Protein AF-A0A535S3Y1-F1 (afdb_monomer)

Foldseek 3Di:
DPDPPQFDDQVQLFVLLVVLVVCVLVVNLLVSLVSAADQQAKEAEPVVNDIATGSVRSSVVSVVCCVVFVWRKDWDGKGGDQFKIKTWIWTDGPNDIWTWIKIFGADSHSHGRYIYIGTDDDD

pLDDT: mean 92.03, std 11.51, range [35.81, 98.69]

Sequence (123 aa):
MAGTETKATSEQKRARIRKSYDLSARGDYDGSVQEGWADNGVFHSQMRDREFRGRAAIVDEVKKQNQEVKTAWHLHDVLVSDDHGVALLEAEQGGRRRRIVHVLHLDDTGRIQEAWAIFNPTD

Radius of gyration: 14.41 Å; Cα contacts (8 Å, |Δi|>4): 242; chains: 1; bounding box: 29×25×57 Å

Nearest PDB structures (foldseek):
  1vzz-assembly1_A  TM=8.372E-01  e=9.359E-07  Pseudomonas putida
  5ai1-assembly1_A-2  TM=8.473E-01  e=1.938E-06  Pseudomonas putida
  8bl9-assembly1_A  TM=8.175E-01  e=1.616E-06  synthetic construct
  4q53-assembly1_A  TM=7.025E-01  e=4.025E-05  Bacteroides uniformis ATCC 8492
  4orl-assembly1_A  TM=7.073E-01  e=1.354E-04  Bacteroides ovatus ATCC 8483

Solvent-accessible surface area (backbone atoms only — not comparable to full-atom values): 6451 Å² total; per-residue (Å²): 132,84,76,82,74,77,61,51,49,41,67,57,22,35,52,38,45,51,51,14,52,56,30,41,58,73,68,36,44,64,60,12,43,67,59,22,38,32,73,76,14,36,42,37,33,62,93,71,76,47,74,30,67,20,48,68,48,42,39,53,47,56,54,48,50,39,72,75,58,58,58,48,60,44,80,76,52,65,51,54,47,82,50,40,35,37,38,37,34,34,42,34,41,96,91,44,76,43,56,32,38,36,45,33,38,33,40,60,79,32,25,29,44,32,35,38,48,45,66,63,86,75,134

Mean predicted aligned error: 4.2 Å

Structure (mmCIF, N/CA/C/O backbone):
data_AF-A0A535S3Y1-F1
#
_entry.id   AF-A0A535S3Y1-F1
#
loop_
_atom_site.group_PDB
_atom_site.id
_atom_site.type_symbol
_atom_site.label_atom_id
_atom_site.label_alt_id
_atom_site.label_comp_id
_atom_site.label_asym_id
_atom_site.label_entity_id
_atom_site.label_seq_id
_atom_site.pdbx_PDB_ins_code
_atom_site.Cartn_x
_atom_site.Cartn_y
_atom_site.Cartn_z
_atom_site.occupancy
_atom_site.B_iso_or_equiv
_atom_site.auth_seq_id
_atom_site.auth_comp_id
_atom_site.auth_asym_id
_atom_site.auth_atom_id
_atom_site.pdbx_PDB_model_num
ATOM 1 N N . MET A 1 1 ? -7.044 -7.313 33.450 1.00 35.81 1 MET A N 1
ATOM 2 C CA . MET A 1 1 ? -7.614 -6.105 32.820 1.00 35.81 1 MET A CA 1
ATOM 3 C C . MET A 1 1 ? -7.114 -6.081 31.385 1.00 35.81 1 MET A C 1
ATOM 5 O O . MET A 1 1 ? -6.009 -5.613 31.152 1.00 35.81 1 MET A O 1
ATOM 9 N N . ALA A 1 2 ? -7.844 -6.703 30.458 1.00 43.06 2 ALA A N 1
ATOM 10 C CA . ALA A 1 2 ? -7.549 -6.550 29.037 1.00 43.06 2 ALA A CA 1
AT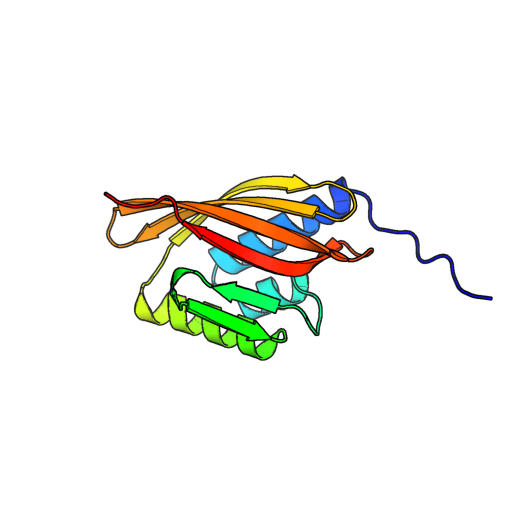OM 11 C C . ALA A 1 2 ? -7.997 -5.135 28.664 1.00 43.06 2 ALA A C 1
ATOM 13 O O . ALA A 1 2 ? -9.172 -4.810 28.831 1.00 43.06 2 ALA A O 1
ATOM 14 N N . GLY A 1 3 ? -7.049 -4.270 28.308 1.00 45.94 3 GLY A N 1
ATOM 15 C CA . GLY A 1 3 ? -7.368 -2.928 27.847 1.00 45.94 3 GLY A CA 1
ATOM 16 C C . GLY A 1 3 ? -8.244 -3.042 26.611 1.00 45.94 3 GLY A C 1
ATOM 17 O O . GLY A 1 3 ? -7.900 -3.756 25.673 1.00 45.94 3 GLY A O 1
ATOM 18 N N . THR A 1 4 ? -9.392 -2.378 26.628 1.00 50.53 4 THR A N 1
ATOM 19 C CA . THR A 1 4 ? -10.178 -2.137 25.425 1.00 50.53 4 THR A CA 1
ATOM 20 C C . THR A 1 4 ? -9.343 -1.199 24.560 1.00 50.53 4 THR A C 1
ATOM 22 O O . THR A 1 4 ? -9.437 0.019 24.695 1.00 50.53 4 THR A O 1
ATOM 25 N N . GLU A 1 5 ? -8.431 -1.738 23.751 1.00 64.56 5 GLU A N 1
ATOM 26 C CA . GLU A 1 5 ? -7.796 -0.937 22.712 1.00 64.56 5 GLU A CA 1
ATOM 27 C C . GLU A 1 5 ? -8.915 -0.466 21.786 1.00 64.56 5 GLU A C 1
ATOM 29 O O . GLU A 1 5 ? -9.613 -1.260 21.153 1.00 64.56 5 GLU A O 1
ATOM 34 N N . THR A 1 6 ? -9.170 0.840 21.800 1.00 80.00 6 THR A N 1
ATOM 35 C CA . THR A 1 6 ? -10.201 1.441 20.963 1.00 80.00 6 THR A CA 1
ATOM 36 C C . THR A 1 6 ? -9.815 1.225 19.505 1.00 80.00 6 THR A C 1
ATOM 38 O O . THR A 1 6 ? -8.808 1.767 19.046 1.00 80.00 6 THR A O 1
ATOM 41 N N . LYS A 1 7 ? -10.620 0.440 18.781 1.00 91.56 7 LYS A N 1
ATOM 42 C CA . LYS A 1 7 ? -10.462 0.236 17.338 1.00 91.56 7 LYS A CA 1
ATOM 43 C C . LYS A 1 7 ? -10.462 1.585 16.618 1.00 91.56 7 LYS A C 1
ATOM 45 O O . LYS A 1 7 ? -11.262 2.466 16.940 1.00 91.56 7 LYS A O 1
ATOM 50 N N . ALA A 1 8 ? -9.585 1.740 15.632 1.00 95.06 8 ALA A N 1
ATOM 51 C CA . ALA A 1 8 ? -9.555 2.927 14.791 1.00 95.06 8 ALA A CA 1
ATOM 52 C C . ALA A 1 8 ? -10.870 3.060 14.009 1.00 95.06 8 ALA A C 1
ATOM 54 O O . ALA A 1 8 ? -11.416 2.072 13.515 1.00 95.06 8 ALA A O 1
ATOM 55 N N . THR A 1 9 ? -11.366 4.286 13.858 1.00 96.06 9 THR A N 1
ATOM 56 C CA . THR A 1 9 ? -12.559 4.558 13.046 1.00 96.06 9 THR A CA 1
ATOM 57 C C . THR A 1 9 ? -12.257 4.372 11.560 1.00 96.06 9 THR A C 1
ATOM 59 O O . THR A 1 9 ? -11.120 4.564 11.123 1.00 96.06 9 THR A O 1
ATOM 62 N N . SER A 1 10 ? -13.278 4.088 10.745 1.00 96.06 10 SER A N 1
ATOM 63 C CA . SER A 1 10 ? -13.128 3.992 9.281 1.00 96.06 10 SER A CA 1
ATOM 64 C C . SER A 1 10 ? -12.440 5.222 8.658 1.00 96.06 10 SER A C 1
ATOM 66 O O . SER A 1 10 ? -11.670 5.089 7.707 1.00 96.06 10 SER A O 1
ATOM 68 N N . GLU A 1 11 ? -12.650 6.421 9.211 1.00 96.75 11 GLU A N 1
ATOM 69 C CA . GLU A 1 11 ? -11.978 7.649 8.765 1.00 96.75 11 GLU A CA 1
ATOM 70 C C . GLU A 1 11 ? -10.478 7.657 9.105 1.00 96.75 11 GLU A C 1
ATOM 72 O O . GLU A 1 11 ? -9.654 7.967 8.245 1.00 96.75 11 GLU A O 1
ATOM 77 N N . GLN A 1 12 ? -10.100 7.243 10.320 1.00 97.38 12 GLN A N 1
ATOM 78 C CA . GLN A 1 12 ? -8.694 7.112 10.721 1.00 97.38 12 GLN A CA 1
ATOM 79 C C . GLN A 1 12 ? -7.969 6.055 9.882 1.00 97.38 12 GLN A C 1
ATOM 81 O O . GLN A 1 12 ? -6.850 6.291 9.417 1.00 97.38 12 GLN A O 1
ATOM 86 N N . LYS A 1 13 ? -8.624 4.911 9.642 1.00 97.94 13 LYS A N 1
ATOM 87 C CA . LYS A 1 13 ? -8.112 3.853 8.765 1.00 97.94 13 LYS A CA 1
ATOM 88 C C . LYS A 1 13 ? -7.909 4.394 7.344 1.00 97.94 13 LYS A C 1
ATOM 90 O O . LYS A 1 13 ? -6.816 4.278 6.793 1.00 97.94 13 LYS A O 1
ATOM 95 N N . ARG A 1 14 ? -8.904 5.091 6.778 1.00 98.25 14 ARG A N 1
ATOM 96 C CA . ARG A 1 14 ? -8.796 5.743 5.459 1.00 98.25 14 ARG A CA 1
ATOM 97 C C . ARG A 1 14 ? -7.629 6.728 5.394 1.00 98.25 14 ARG A C 1
ATOM 99 O O . ARG A 1 14 ? -6.859 6.681 4.436 1.00 98.25 14 ARG A O 1
ATOM 106 N N . ALA A 1 15 ? -7.474 7.594 6.393 1.00 97.94 15 ALA A N 1
ATOM 107 C CA . ALA A 1 15 ? -6.392 8.575 6.438 1.00 97.94 15 ALA A CA 1
ATOM 108 C C . ALA A 1 15 ? -5.004 7.910 6.459 1.00 97.94 15 ALA A C 1
ATOM 110 O O . ALA A 1 15 ? -4.116 8.324 5.711 1.00 97.94 15 ALA A O 1
ATOM 111 N N . ARG A 1 16 ? -4.834 6.838 7.247 1.00 97.94 16 ARG A N 1
ATOM 112 C CA . ARG A 1 16 ? -3.606 6.026 7.284 1.00 97.94 16 ARG A CA 1
ATOM 113 C C . ARG A 1 16 ? -3.278 5.435 5.916 1.00 97.94 16 ARG A C 1
ATOM 115 O O . ARG A 1 16 ? -2.157 5.593 5.433 1.00 97.94 16 ARG A O 1
ATOM 122 N N . ILE A 1 17 ? -4.255 4.789 5.278 1.00 98.12 17 ILE A N 1
ATOM 123 C CA . ILE A 1 17 ? -4.051 4.177 3.962 1.00 98.12 17 ILE A CA 1
ATOM 124 C C . ILE A 1 17 ? -3.678 5.242 2.923 1.00 98.12 17 ILE A C 1
ATOM 126 O O . ILE A 1 17 ? -2.690 5.070 2.213 1.00 98.12 17 ILE A O 1
ATOM 130 N N . ARG A 1 18 ? -4.390 6.379 2.872 1.00 98.19 18 ARG A N 1
ATOM 131 C CA . ARG A 1 18 ? -4.047 7.490 1.962 1.00 98.19 18 ARG A CA 1
ATOM 132 C C . ARG A 1 18 ? -2.614 7.978 2.174 1.00 98.19 18 ARG A C 1
ATOM 134 O O . ARG A 1 18 ? -1.863 8.075 1.210 1.00 98.19 18 ARG A O 1
ATOM 141 N N . LYS A 1 19 ? -2.210 8.193 3.429 1.00 98.19 19 LYS A N 1
ATOM 142 C CA . LYS A 1 19 ? -0.845 8.611 3.770 1.00 98.19 19 LYS A CA 1
ATOM 143 C C . LYS A 1 19 ? 0.206 7.602 3.294 1.00 98.19 19 LYS A C 1
ATOM 145 O O . LYS A 1 19 ? 1.228 8.011 2.754 1.00 98.19 19 LYS A O 1
ATOM 150 N N . SER A 1 20 ? -0.039 6.301 3.457 1.00 98.00 20 SER A N 1
ATOM 151 C CA . SER A 1 20 ? 0.865 5.253 2.962 1.00 98.00 20 SER A CA 1
ATOM 152 C C . SER A 1 20 ? 1.073 5.349 1.443 1.00 98.00 20 SER A C 1
ATOM 154 O O . SER A 1 20 ? 2.216 5.335 0.979 1.00 98.00 20 SER A O 1
ATOM 156 N N . TYR A 1 21 ? 0.005 5.529 0.662 1.00 96.94 21 TYR A N 1
ATOM 157 C CA . TYR A 1 21 ? 0.117 5.717 -0.789 1.00 96.94 21 TYR A CA 1
ATOM 158 C C . TYR A 1 21 ? 0.794 7.040 -1.171 1.00 96.94 21 TYR A C 1
ATOM 160 O O . TYR A 1 21 ? 1.621 7.043 -2.081 1.00 96.94 21 TYR A O 1
ATOM 168 N N . ASP A 1 22 ? 0.514 8.136 -0.460 1.00 96.25 22 ASP A N 1
ATOM 169 C CA . ASP A 1 22 ? 1.151 9.438 -0.706 1.00 96.25 22 ASP A CA 1
ATOM 170 C C . ASP A 1 22 ? 2.674 9.382 -0.501 1.00 96.25 22 ASP A C 1
ATOM 172 O O . ASP A 1 22 ? 3.428 9.986 -1.266 1.00 96.25 22 ASP A O 1
ATOM 176 N N . LEU A 1 23 ? 3.142 8.637 0.508 1.00 97.06 23 LEU A N 1
ATOM 177 C CA . LEU A 1 23 ? 4.569 8.394 0.743 1.00 97.06 23 LEU A CA 1
ATOM 178 C C . LEU A 1 23 ? 5.187 7.594 -0.411 1.00 97.06 23 LEU A C 1
ATOM 180 O O . LEU A 1 23 ? 6.195 8.012 -0.982 1.00 97.06 23 LEU A O 1
ATOM 184 N N . SER A 1 24 ? 4.529 6.508 -0.831 1.00 94.94 24 SER A N 1
ATOM 185 C CA . SER A 1 24 ? 4.985 5.690 -1.964 1.00 94.94 24 SER A CA 1
ATOM 186 C C . SER A 1 24 ? 5.053 6.495 -3.266 1.00 94.94 24 SER A C 1
ATOM 188 O O . SER A 1 24 ? 6.017 6.368 -4.020 1.00 94.94 24 SER A O 1
ATOM 190 N N . ALA A 1 25 ? 4.065 7.355 -3.531 1.00 92.19 25 ALA A N 1
ATOM 191 C CA . ALA A 1 25 ? 4.030 8.213 -4.718 1.00 92.19 25 ALA A CA 1
ATOM 192 C C . ALA A 1 25 ? 5.195 9.221 -4.762 1.00 92.19 25 ALA A C 1
ATOM 194 O O . ALA A 1 25 ? 5.607 9.647 -5.838 1.00 92.19 25 ALA A O 1
ATOM 195 N N . ARG A 1 26 ? 5.758 9.576 -3.600 1.00 93.69 26 ARG A N 1
ATOM 196 C CA . ARG A 1 26 ? 6.933 10.455 -3.464 1.00 93.69 26 ARG A CA 1
ATOM 197 C C . ARG A 1 26 ? 8.261 9.691 -3.405 1.00 93.69 26 ARG A C 1
ATOM 199 O O . ARG A 1 26 ? 9.307 10.319 -3.271 1.00 93.69 26 ARG A O 1
ATOM 206 N N . GLY A 1 27 ? 8.228 8.362 -3.510 1.00 93.00 27 GLY A N 1
ATOM 207 C CA . GLY A 1 27 ? 9.407 7.498 -3.448 1.00 93.00 27 GLY A CA 1
ATOM 208 C C . GLY A 1 27 ? 9.841 7.091 -2.036 1.00 93.00 27 GLY A C 1
ATOM 209 O O . GLY A 1 27 ? 10.878 6.446 -1.895 1.00 93.00 27 GLY A O 1
ATOM 210 N N . ASP A 1 28 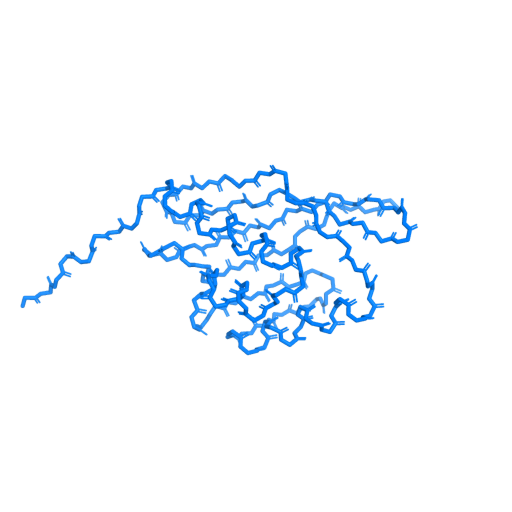? 9.067 7.425 -0.998 1.00 96.69 28 ASP A N 1
ATOM 211 C CA . ASP A 1 28 ? 9.318 6.973 0.376 1.00 96.69 28 ASP A CA 1
ATOM 212 C C . ASP A 1 28 ? 8.639 5.618 0.629 1.00 96.69 28 ASP A C 1
ATOM 214 O O . ASP A 1 28 ? 7.557 5.520 1.215 1.00 96.69 28 ASP A O 1
ATOM 218 N N . TYR A 1 29 ? 9.262 4.555 0.121 1.00 96.00 29 TYR A N 1
ATOM 219 C CA . TYR A 1 29 ? 8.723 3.195 0.213 1.00 96.00 29 TYR A CA 1
ATOM 220 C C . TYR A 1 29 ? 8.816 2.613 1.624 1.00 96.00 29 TYR A C 1
ATOM 222 O O . TYR A 1 29 ? 7.901 1.915 2.057 1.00 96.00 29 TYR A O 1
ATOM 230 N N . ASP A 1 30 ? 9.888 2.915 2.359 1.00 97.75 30 ASP A N 1
ATOM 231 C CA . ASP A 1 30 ? 10.043 2.469 3.745 1.00 97.75 30 ASP A CA 1
ATOM 232 C C . ASP A 1 30 ? 8.978 3.118 4.637 1.00 97.75 30 ASP A C 1
ATOM 234 O O . ASP A 1 30 ? 8.261 2.412 5.350 1.00 97.75 30 ASP A O 1
ATOM 238 N N . GLY A 1 31 ? 8.801 4.441 4.535 1.00 98.12 31 GLY A N 1
ATOM 239 C CA . GLY A 1 31 ? 7.764 5.169 5.260 1.00 98.12 31 GLY A CA 1
ATOM 240 C C . GLY A 1 31 ? 6.359 4.730 4.856 1.00 98.12 31 GLY A C 1
ATOM 241 O O . GLY A 1 31 ? 5.498 4.544 5.717 1.00 98.12 31 GLY A O 1
ATOM 242 N N . SER A 1 32 ? 6.129 4.486 3.561 1.00 97.88 32 SER A N 1
ATOM 243 C CA . SER A 1 32 ? 4.864 3.943 3.059 1.00 97.88 32 SER A CA 1
ATOM 244 C C . SER A 1 32 ? 4.507 2.615 3.725 1.00 97.88 32 SER A C 1
ATOM 246 O O . SER A 1 32 ? 3.394 2.467 4.248 1.00 97.88 32 SER A O 1
ATOM 248 N N . VAL A 1 33 ? 5.444 1.662 3.751 1.00 98.00 33 VAL A N 1
ATOM 249 C CA . VAL A 1 33 ? 5.189 0.339 4.328 1.00 98.00 33 VAL A CA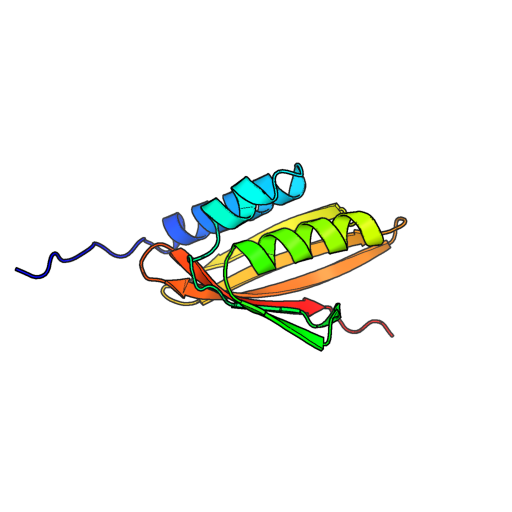 1
ATOM 250 C C . VAL A 1 33 ? 5.086 0.405 5.849 1.00 98.00 33 VAL A C 1
ATOM 252 O O . VAL A 1 33 ? 4.205 -0.233 6.425 1.00 98.00 33 VAL A O 1
ATOM 255 N N . GLN A 1 34 ? 5.912 1.216 6.508 1.00 98.00 34 GLN A N 1
ATOM 256 C CA . GLN A 1 34 ? 5.840 1.418 7.955 1.00 98.00 34 GLN A CA 1
ATOM 257 C C . GLN A 1 34 ? 4.503 2.037 8.395 1.00 98.00 34 GLN A C 1
ATOM 259 O O . GLN A 1 34 ? 3.952 1.649 9.428 1.00 98.00 34 GLN A O 1
ATOM 264 N N . GLU A 1 35 ? 3.967 2.984 7.623 1.00 98.19 35 GLU A N 1
ATOM 265 C CA . GLU A 1 35 ? 2.684 3.628 7.911 1.00 98.19 35 GLU A CA 1
ATOM 266 C C . GLU A 1 35 ? 1.497 2.687 7.668 1.00 98.19 35 GLU A C 1
ATOM 268 O O . GLU A 1 35 ? 0.566 2.633 8.482 1.00 98.19 35 GLU A O 1
ATOM 273 N N . GLY A 1 36 ? 1.523 1.986 6.530 1.00 97.56 36 GLY A N 1
ATOM 274 C CA . GLY A 1 36 ? 0.365 1.283 5.985 1.00 97.56 36 GLY A CA 1
ATOM 275 C C . GLY A 1 36 ? 0.231 -0.171 6.415 1.00 97.56 36 GLY A C 1
ATOM 276 O O . GLY A 1 36 ? -0.888 -0.627 6.610 1.00 97.56 36 GLY A O 1
ATOM 277 N N . TRP A 1 37 ? 1.328 -0.909 6.577 1.00 98.62 37 TRP A N 1
ATOM 278 C CA . TRP A 1 37 ? 1.282 -2.368 6.719 1.00 98.62 37 TRP A CA 1
ATOM 279 C C . TRP A 1 37 ? 1.441 -2.836 8.158 1.00 98.62 37 TRP A C 1
ATOM 281 O O . TRP A 1 37 ? 2.186 -2.234 8.927 1.00 98.62 37 TRP A O 1
ATOM 291 N N . ALA A 1 38 ? 0.791 -3.938 8.524 1.00 98.25 38 ALA A N 1
ATOM 292 C CA . ALA A 1 38 ? 1.092 -4.675 9.749 1.00 98.25 38 ALA A CA 1
ATOM 293 C C . ALA A 1 38 ? 2.475 -5.346 9.641 1.00 98.25 38 ALA A C 1
ATOM 295 O O . ALA A 1 38 ? 2.971 -5.589 8.539 1.00 98.25 38 ALA A O 1
ATOM 296 N N . ASP A 1 39 ? 3.109 -5.656 10.776 1.00 96.81 39 ASP A N 1
ATOM 297 C CA . ASP A 1 39 ? 4.459 -6.246 10.797 1.00 96.81 39 ASP A CA 1
ATOM 298 C C . ASP A 1 39 ? 4.529 -7.564 10.005 1.00 96.81 39 ASP A C 1
ATOM 300 O O . ASP A 1 39 ? 5.480 -7.800 9.257 1.00 96.81 39 ASP A O 1
ATOM 304 N N . ASN A 1 40 ? 3.483 -8.385 10.124 1.00 96.88 40 ASN A N 1
ATOM 305 C CA . ASN A 1 40 ? 3.309 -9.681 9.469 1.00 96.88 40 ASN A CA 1
ATOM 306 C C . ASN A 1 40 ? 2.395 -9.628 8.230 1.00 96.88 40 ASN A C 1
ATOM 308 O O . ASN A 1 40 ? 1.863 -10.664 7.834 1.00 96.88 40 ASN A O 1
ATOM 312 N N . GLY A 1 41 ? 2.194 -8.446 7.640 1.00 98.25 41 GLY A N 1
ATOM 313 C CA . GLY A 1 41 ? 1.286 -8.276 6.509 1.00 98.25 41 GLY A CA 1
ATOM 314 C C . GLY A 1 41 ? 1.662 -9.116 5.281 1.00 98.25 41 GLY A C 1
ATOM 315 O O . GLY A 1 41 ? 2.830 -9.463 5.092 1.00 98.25 41 GLY A O 1
ATOM 316 N N . VAL A 1 42 ? 0.680 -9.445 4.441 1.00 98.69 42 VAL A N 1
ATOM 317 C CA . VAL A 1 42 ? 0.859 -10.278 3.240 1.00 98.69 42 VAL A CA 1
ATOM 318 C C . VAL A 1 42 ? 0.417 -9.530 1.985 1.00 98.69 42 VAL A C 1
ATOM 320 O O . VAL A 1 42 ? -0.728 -9.100 1.879 1.00 98.69 42 VAL A O 1
ATOM 323 N N . PHE A 1 43 ? 1.314 -9.385 1.014 1.00 98.44 43 PHE A N 1
ATOM 324 C CA . PHE A 1 43 ? 1.001 -8.783 -0.279 1.00 98.44 43 PHE A CA 1
ATOM 325 C C . PHE A 1 43 ? 0.939 -9.835 -1.381 1.00 98.44 43 PHE A C 1
ATOM 327 O O . PHE A 1 43 ? 1.952 -10.455 -1.699 1.00 98.44 43 PHE A O 1
ATOM 334 N N . HIS A 1 44 ? -0.226 -9.985 -2.001 1.00 98.00 44 HIS A N 1
ATOM 335 C CA . HIS A 1 44 ? -0.461 -10.828 -3.168 1.00 98.00 44 HIS A CA 1
ATOM 336 C C . HIS A 1 44 ? -0.302 -10.005 -4.445 1.00 98.00 44 HIS A C 1
ATOM 338 O O . HIS A 1 44 ? -1.120 -9.131 -4.755 1.00 98.00 44 HIS A O 1
ATOM 344 N N . SER A 1 45 ? 0.755 -10.289 -5.203 1.00 93.06 45 SER A N 1
ATOM 345 C CA . SER A 1 45 ? 1.048 -9.585 -6.448 1.00 93.06 45 SER A CA 1
ATOM 346 C C . SER A 1 45 ? 0.589 -10.404 -7.647 1.00 93.06 45 SER A C 1
ATOM 348 O O . SER A 1 45 ? 1.231 -11.390 -8.010 1.00 93.06 45 SER A O 1
ATOM 350 N N . GLN A 1 46 ? -0.474 -9.955 -8.321 1.00 89.62 46 GLN A N 1
ATOM 351 C CA . GLN A 1 46 ? -0.919 -10.564 -9.580 1.00 89.62 46 GLN A CA 1
ATOM 352 C C . GLN A 1 46 ? 0.170 -10.492 -10.661 1.00 89.62 46 GLN A C 1
ATOM 354 O O . GLN A 1 46 ? 0.341 -11.425 -11.435 1.00 89.62 46 GLN A O 1
ATOM 359 N N . MET A 1 47 ? 0.950 -9.407 -10.695 1.00 86.44 47 MET A N 1
ATOM 360 C CA . MET A 1 47 ? 2.034 -9.230 -11.667 1.00 86.44 47 MET A CA 1
ATOM 361 C C . MET A 1 47 ? 3.171 -10.247 -11.474 1.00 86.44 47 MET A C 1
ATOM 363 O O . MET A 1 47 ? 3.854 -10.591 -12.436 1.00 86.44 47 MET A O 1
ATOM 367 N N . ARG A 1 48 ? 3.409 -10.696 -10.235 1.00 91.06 48 ARG A N 1
ATOM 368 C CA . ARG A 1 48 ? 4.484 -11.647 -9.909 1.00 91.06 48 ARG A CA 1
ATOM 369 C C . ARG A 1 48 ? 4.005 -13.086 -9.759 1.00 91.06 48 ARG A C 1
ATOM 371 O O . ARG A 1 48 ? 4.857 -13.955 -9.612 1.00 91.06 48 ARG A O 1
ATOM 378 N N . ASP A 1 49 ? 2.694 -13.311 -9.750 1.00 93.31 49 ASP A N 1
ATOM 379 C CA . ASP A 1 49 ? 2.071 -14.611 -9.478 1.00 93.31 49 ASP A CA 1
ATOM 380 C C . ASP A 1 49 ? 2.574 -15.257 -8.168 1.00 93.31 49 ASP A C 1
ATOM 382 O O . ASP A 1 49 ? 2.874 -16.447 -8.088 1.00 93.31 49 ASP A O 1
ATOM 386 N N . ARG A 1 50 ? 2.762 -14.432 -7.126 1.00 95.44 50 ARG A N 1
ATOM 387 C CA . ARG A 1 50 ? 3.213 -14.864 -5.792 1.00 95.44 50 ARG A CA 1
ATOM 388 C C . ARG A 1 50 ? 2.887 -13.843 -4.707 1.00 95.44 50 ARG A C 1
ATOM 390 O O . ARG A 1 50 ? 2.577 -12.682 -4.988 1.00 95.44 50 ARG A O 1
ATOM 397 N N . GLU A 1 51 ? 3.065 -14.270 -3.461 1.00 97.69 51 GLU A N 1
ATOM 398 C CA . GLU A 1 51 ? 2.940 -13.429 -2.271 1.00 97.69 51 GLU A CA 1
ATOM 399 C C . GLU A 1 51 ? 4.294 -13.002 -1.669 1.00 97.69 51 GLU A C 1
ATOM 401 O O . GLU A 1 51 ? 5.338 -13.645 -1.865 1.00 97.69 51 GLU A O 1
ATOM 406 N N . PHE A 1 52 ? 4.252 -11.916 -0.895 1.00 98.50 52 PHE A N 1
ATOM 407 C CA . PHE A 1 52 ? 5.352 -11.362 -0.107 1.00 98.50 52 PHE A CA 1
ATOM 408 C C . PHE A 1 52 ? 4.885 -11.178 1.337 1.00 98.50 52 PHE A C 1
ATOM 410 O O . PHE A 1 52 ? 3.883 -10.509 1.584 1.00 98.50 52 PHE A O 1
ATOM 417 N N . ARG A 1 53 ? 5.593 -11.790 2.293 1.00 98.50 53 ARG A N 1
ATOM 418 C CA . ARG A 1 53 ? 5.196 -11.824 3.708 1.00 98.50 53 ARG A CA 1
ATOM 419 C C . ARG A 1 53 ? 6.126 -10.974 4.565 1.00 98.50 53 ARG A C 1
ATOM 421 O O . ARG A 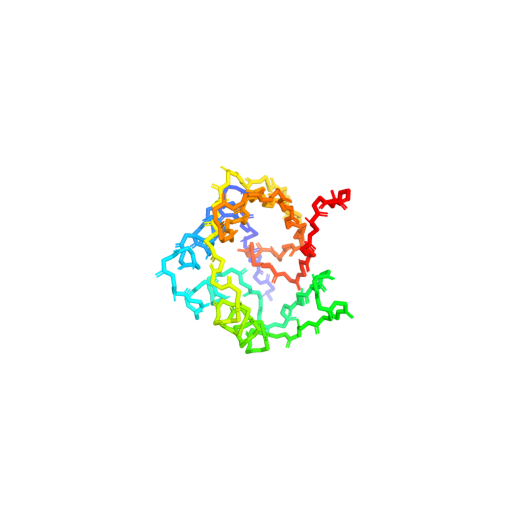1 53 ? 7.341 -11.159 4.538 1.00 98.50 53 ARG A O 1
ATOM 428 N N . GLY A 1 54 ? 5.530 -10.105 5.371 1.00 98.12 54 GLY A N 1
ATOM 429 C CA . GLY A 1 54 ? 6.211 -9.189 6.276 1.00 98.12 54 GLY A CA 1
ATOM 430 C C . GLY A 1 54 ? 6.712 -7.921 5.587 1.00 98.12 54 GLY A C 1
ATOM 431 O O . GLY A 1 54 ? 7.022 -7.907 4.393 1.00 98.12 54 GLY A O 1
ATOM 432 N N . ARG A 1 55 ? 6.829 -6.840 6.368 1.00 97.69 55 ARG A N 1
ATOM 433 C CA . ARG A 1 55 ? 7.193 -5.508 5.848 1.00 97.69 55 ARG A CA 1
ATOM 434 C C . ARG A 1 55 ? 8.475 -5.498 5.017 1.00 97.69 55 ARG A C 1
ATOM 436 O O . ARG A 1 55 ? 8.498 -4.840 3.986 1.00 97.69 55 ARG A O 1
ATOM 443 N N . ALA A 1 56 ? 9.513 -6.226 5.432 1.00 97.44 56 ALA A N 1
ATOM 444 C CA . ALA A 1 56 ? 10.792 -6.251 4.718 1.00 97.44 56 ALA A CA 1
ATOM 445 C C . ALA A 1 56 ? 10.635 -6.770 3.278 1.00 97.44 56 ALA A C 1
ATOM 447 O O . ALA A 1 56 ? 11.016 -6.086 2.334 1.00 97.44 56 ALA A O 1
ATOM 448 N N . ALA A 1 57 ? 9.973 -7.920 3.102 1.00 98.19 57 ALA A N 1
ATOM 449 C CA . ALA A 1 57 ? 9.740 -8.495 1.778 1.00 98.19 57 ALA A CA 1
ATOM 450 C C . ALA A 1 57 ? 8.853 -7.597 0.899 1.00 98.19 57 ALA A C 1
ATOM 452 O O . ALA A 1 57 ? 9.047 -7.533 -0.313 1.00 98.19 57 ALA A O 1
ATOM 453 N N . ILE A 1 58 ? 7.890 -6.897 1.508 1.00 98.19 58 ILE A N 1
ATOM 454 C CA . ILE A 1 58 ? 6.999 -5.968 0.805 1.00 98.19 58 ILE A CA 1
ATOM 455 C C . ILE A 1 58 ? 7.763 -4.715 0.354 1.00 98.19 58 ILE A C 1
ATOM 457 O O . ILE A 1 58 ? 7.651 -4.330 -0.808 1.00 98.19 58 ILE A O 1
ATOM 461 N N . VAL A 1 59 ? 8.567 -4.097 1.229 1.00 97.31 59 VAL A N 1
ATOM 462 C CA . VAL A 1 59 ? 9.419 -2.945 0.874 1.00 97.31 59 VAL A CA 1
ATOM 463 C C . VAL A 1 59 ? 10.370 -3.305 -0.262 1.00 97.31 59 VAL A C 1
ATOM 465 O O . VAL A 1 59 ? 10.481 -2.546 -1.228 1.00 97.31 59 VAL A O 1
ATOM 468 N N . ASP A 1 60 ? 11.043 -4.452 -0.157 1.00 97.31 60 ASP A N 1
ATOM 469 C CA . ASP A 1 60 ? 12.009 -4.898 -1.159 1.00 97.31 60 ASP A CA 1
ATOM 470 C C . ASP A 1 60 ? 11.346 -5.096 -2.525 1.00 97.31 60 ASP A C 1
ATOM 472 O O . ASP A 1 60 ? 11.879 -4.640 -3.539 1.00 97.31 60 ASP A O 1
ATOM 476 N N . GLU A 1 61 ? 10.155 -5.703 -2.566 1.00 95.31 61 GLU A N 1
ATOM 477 C CA . GLU A 1 61 ? 9.410 -5.863 -3.816 1.00 95.31 61 GLU A CA 1
ATOM 478 C C . GLU A 1 61 ? 8.952 -4.523 -4.395 1.00 95.31 61 GLU A C 1
ATOM 480 O O . GLU A 1 61 ? 9.135 -4.293 -5.589 1.00 95.31 61 GLU A O 1
ATOM 485 N N . VAL A 1 62 ? 8.404 -3.612 -3.585 1.00 92.69 62 VAL A N 1
ATOM 486 C CA . VAL A 1 62 ? 7.953 -2.296 -4.072 1.00 92.69 62 VAL A CA 1
ATOM 487 C C . VAL A 1 62 ? 9.127 -1.509 -4.665 1.00 92.69 62 VAL A C 1
ATOM 489 O O . VAL A 1 62 ? 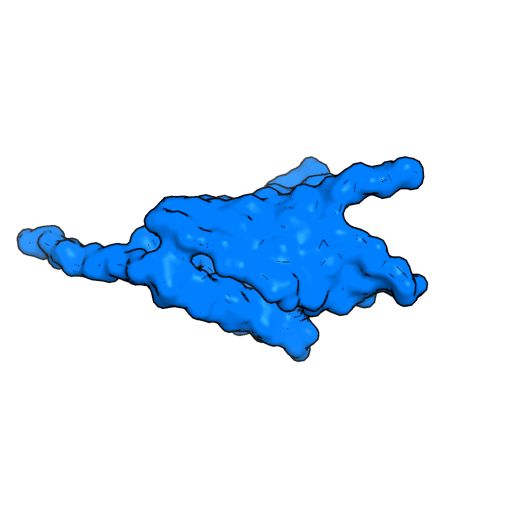9.015 -0.947 -5.761 1.00 92.69 62 VAL A O 1
ATOM 492 N N . LYS A 1 63 ? 10.286 -1.520 -3.993 1.00 94.69 63 LYS A N 1
ATOM 493 C CA . LYS A 1 63 ? 11.523 -0.902 -4.497 1.00 94.69 63 LYS A CA 1
ATOM 494 C C . LYS A 1 63 ? 11.976 -1.545 -5.804 1.00 94.69 63 LYS A C 1
ATOM 496 O O . LYS A 1 63 ? 12.258 -0.830 -6.768 1.00 94.69 63 LYS A O 1
ATOM 501 N N . LYS A 1 64 ? 12.014 -2.879 -5.855 1.00 93.75 64 LYS A N 1
ATOM 502 C CA . LYS A 1 64 ? 12.410 -3.644 -7.042 1.00 93.75 64 LYS A CA 1
ATOM 503 C C . LYS A 1 64 ? 11.487 -3.366 -8.228 1.00 93.75 64 LYS A C 1
ATOM 505 O O . LYS A 1 64 ? 11.967 -3.030 -9.307 1.00 93.75 64 LYS A O 1
ATOM 510 N N . GLN A 1 65 ? 10.172 -3.430 -8.032 1.00 89.62 65 GLN A N 1
ATOM 511 C CA . GLN A 1 65 ? 9.186 -3.121 -9.066 1.00 89.62 65 GLN A CA 1
ATOM 512 C C . GLN A 1 65 ? 9.363 -1.698 -9.605 1.00 89.62 65 GLN A C 1
ATOM 514 O O . GLN A 1 65 ? 9.306 -1.481 -10.818 1.00 89.62 65 GLN A O 1
ATOM 519 N N . ASN A 1 66 ? 9.603 -0.719 -8.729 1.00 88.56 66 ASN A N 1
ATOM 520 C CA . ASN A 1 66 ? 9.827 0.646 -9.183 1.00 88.56 66 ASN A CA 1
ATOM 521 C C . ASN A 1 66 ? 11.129 0.794 -9.991 1.00 88.56 66 ASN A C 1
ATOM 523 O O . ASN A 1 66 ? 11.143 1.510 -10.991 1.00 88.56 66 ASN A O 1
ATOM 527 N N . GLN A 1 67 ? 12.204 0.100 -9.612 1.00 91.00 67 GLN A N 1
ATOM 528 C C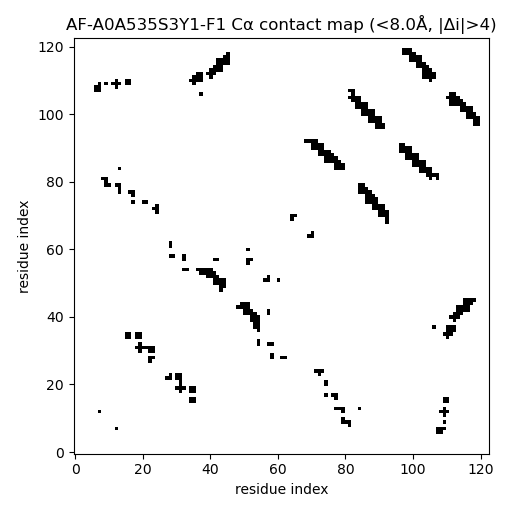A . GLN A 1 67 ? 13.456 0.100 -10.378 1.00 91.00 67 GLN A CA 1
ATOM 529 C C . GLN A 1 67 ? 13.291 -0.535 -11.766 1.00 91.00 67 GLN A C 1
ATOM 531 O O . GLN A 1 67 ? 13.822 -0.009 -12.744 1.00 91.00 67 GLN A O 1
ATOM 536 N N . GLU A 1 68 ? 12.542 -1.635 -11.855 1.00 90.69 68 GLU A N 1
ATOM 537 C CA . GLU A 1 68 ? 12.336 -2.384 -13.098 1.00 90.69 68 GLU A CA 1
ATOM 538 C C . GLU A 1 68 ? 11.414 -1.657 -14.081 1.00 90.69 68 GLU A C 1
ATOM 540 O O . GLU A 1 68 ? 11.704 -1.599 -15.275 1.00 90.69 68 GLU A O 1
ATOM 545 N N . VAL A 1 69 ? 10.298 -1.107 -13.590 1.00 84.25 69 VAL A N 1
ATOM 546 C CA . VAL A 1 69 ? 9.197 -0.653 -14.457 1.00 84.25 69 VAL A CA 1
ATOM 547 C C . VAL A 1 69 ? 8.969 0.861 -14.397 1.00 84.25 69 VAL A C 1
ATOM 549 O O . VAL A 1 69 ? 8.268 1.404 -15.247 1.00 84.25 69 VAL A O 1
ATOM 552 N N . LYS A 1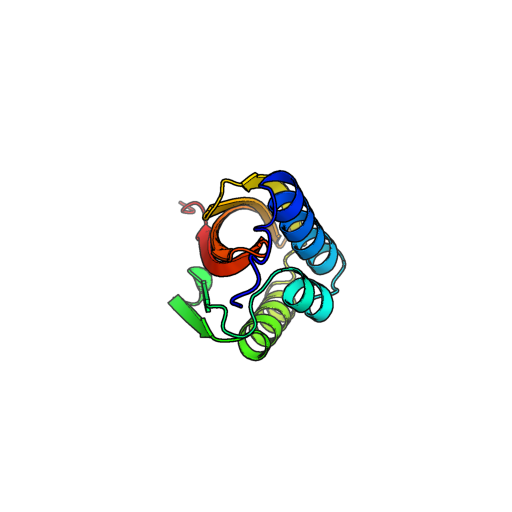 70 ? 9.572 1.562 -1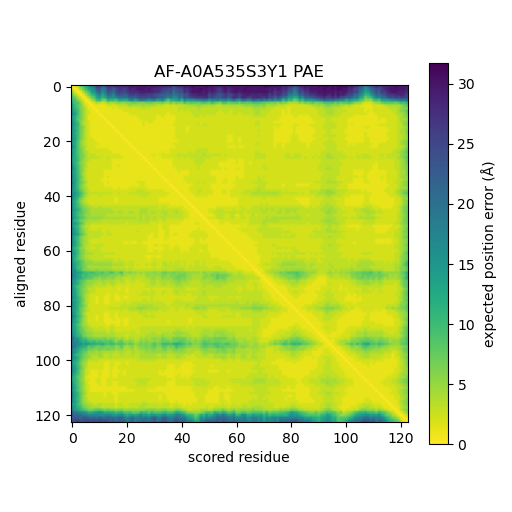3.423 1.00 86.75 70 LYS A N 1
ATOM 553 C CA . LYS A 1 70 ? 9.449 3.021 -13.219 1.00 86.75 70 LYS A CA 1
ATOM 554 C C . LYS A 1 70 ? 7.993 3.486 -13.244 1.00 86.75 70 LYS A C 1
ATOM 556 O O . LYS A 1 70 ? 7.595 4.320 -14.054 1.00 86.75 70 LYS A O 1
ATOM 561 N N . THR A 1 71 ? 7.187 2.880 -12.378 1.00 86.25 71 THR A N 1
ATOM 562 C CA . THR A 1 71 ? 5.743 3.125 -12.333 1.00 86.25 71 THR A CA 1
ATOM 563 C C . THR A 1 71 ? 5.447 4.376 -11.523 1.00 86.25 71 THR A C 1
ATOM 565 O O . THR A 1 71 ? 5.802 4.440 -10.348 1.00 86.25 71 THR A O 1
ATOM 568 N N . ALA A 1 72 ? 4.742 5.339 -12.115 1.00 88.38 72 ALA A N 1
ATOM 569 C CA . ALA A 1 72 ? 4.114 6.408 -11.350 1.00 88.38 72 ALA A CA 1
ATOM 570 C C . ALA A 1 72 ? 2.727 5.944 -10.888 1.00 88.38 72 ALA A C 1
ATOM 572 O O . ALA A 1 72 ? 1.892 5.550 -11.703 1.00 88.38 72 ALA A O 1
ATOM 573 N N . TRP A 1 73 ? 2.502 5.964 -9.577 1.00 89.06 73 TRP A N 1
ATOM 574 C CA . TRP A 1 73 ? 1.247 5.547 -8.959 1.00 89.06 73 TRP A CA 1
ATOM 575 C C . TRP A 1 73 ? 0.387 6.762 -8.634 1.00 89.06 73 TRP A C 1
ATOM 577 O O . TRP A 1 73 ? 0.839 7.677 -7.949 1.00 89.06 73 TRP A O 1
ATOM 587 N N . HIS A 1 74 ? -0.863 6.737 -9.084 1.00 92.00 74 HIS A N 1
ATOM 588 C CA . HIS A 1 74 ? -1.841 7.794 -8.849 1.00 92.00 74 HIS A CA 1
ATOM 589 C C . HIS A 1 74 ? -3.002 7.227 -8.039 1.00 92.00 74 HIS A C 1
ATOM 591 O O . HIS A 1 74 ? -3.759 6.393 -8.535 1.00 92.00 74 HIS A O 1
ATOM 597 N N . LEU A 1 75 ? -3.132 7.656 -6.784 1.00 95.56 75 LEU A N 1
ATOM 598 C CA . LEU A 1 75 ? -4.264 7.286 -5.939 1.00 95.56 75 LEU A CA 1
ATOM 599 C C . LEU A 1 75 ? -5.478 8.152 -6.295 1.00 95.56 75 LEU A C 1
ATOM 601 O O . LEU A 1 75 ? -5.408 9.376 -6.214 1.00 95.56 75 LEU A O 1
ATOM 605 N N . HIS A 1 76 ? -6.598 7.517 -6.632 1.00 95.62 76 HIS A N 1
ATOM 606 C CA . HIS A 1 76 ? -7.871 8.200 -6.876 1.00 95.62 76 HIS A CA 1
ATOM 607 C C . HIS A 1 76 ? -8.668 8.351 -5.586 1.00 95.62 76 HIS A C 1
ATOM 609 O O . HIS A 1 76 ? -8.971 9.463 -5.156 1.00 95.62 76 HIS A O 1
ATOM 615 N N . ASP A 1 77 ? -8.975 7.231 -4.933 1.00 96.81 77 ASP A N 1
ATOM 616 C CA . ASP A 1 77 ? -9.669 7.229 -3.649 1.00 96.81 77 ASP A CA 1
ATOM 617 C C . ASP A 1 77 ? -9.358 5.967 -2.838 1.00 96.81 77 ASP A C 1
ATOM 619 O O . ASP A 1 77 ? -8.816 4.985 -3.351 1.00 96.81 77 ASP A O 1
ATOM 623 N N . VAL A 1 78 ? -9.717 6.007 -1.558 1.00 98.06 78 VAL A N 1
ATOM 624 C CA . VAL A 1 78 ? -9.690 4.862 -0.655 1.00 98.06 78 VAL A CA 1
ATOM 625 C C . VAL A 1 78 ? -11.056 4.738 0.005 1.00 98.06 78 VAL A C 1
ATOM 627 O O . VAL A 1 78 ? -11.488 5.618 0.752 1.00 98.06 78 VAL A O 1
ATOM 630 N N . LEU A 1 79 ? -11.714 3.612 -0.237 1.00 97.94 79 LEU A N 1
ATOM 631 C CA . LEU A 1 79 ? -12.949 3.218 0.426 1.00 97.94 79 LEU A CA 1
ATOM 632 C C . LEU A 1 79 ? -12.587 2.301 1.589 1.00 97.94 79 LEU A C 1
ATOM 634 O O . LEU A 1 79 ? -11.768 1.402 1.432 1.00 97.94 79 LEU A O 1
ATOM 638 N N . VAL A 1 80 ? -13.165 2.536 2.762 1.00 97.69 80 VAL A N 1
ATOM 639 C CA . VAL A 1 80 ? -12.840 1.779 3.976 1.00 97.69 80 VAL A CA 1
ATOM 640 C C . VAL A 1 80 ? -14.117 1.474 4.742 1.00 97.69 80 VAL A C 1
ATOM 642 O O . VAL A 1 80 ? -14.993 2.334 4.846 1.00 97.69 80 VAL A O 1
ATOM 645 N N . SER A 1 81 ? -14.187 0.245 5.240 1.00 94.31 81 SER A N 1
ATOM 646 C CA . SER A 1 81 ? -15.130 -0.254 6.241 1.00 94.31 81 SER A CA 1
ATOM 647 C C . SER A 1 81 ? -14.359 -0.614 7.517 1.00 94.31 81 SER A C 1
ATOM 649 O O . SER A 1 81 ? -13.176 -0.289 7.636 1.00 94.31 81 SER A O 1
ATOM 651 N N . ASP A 1 82 ? -14.988 -1.317 8.454 1.00 92.50 82 ASP A N 1
ATOM 652 C CA . ASP A 1 82 ? -14.315 -1.700 9.693 1.00 92.50 82 ASP A CA 1
ATOM 653 C C . ASP A 1 82 ? -13.112 -2.614 9.430 1.00 92.50 82 ASP A C 1
ATOM 655 O O . ASP A 1 82 ? -12.011 -2.268 9.838 1.00 92.50 82 ASP A O 1
ATOM 659 N N . ASP A 1 83 ? -13.263 -3.697 8.668 1.00 96.88 83 ASP A N 1
ATOM 660 C CA . ASP A 1 83 ? -12.182 -4.690 8.501 1.00 96.88 83 ASP A CA 1
ATOM 661 C C . ASP A 1 83 ? -11.584 -4.726 7.087 1.00 96.88 83 ASP A C 1
ATOM 663 O O . ASP A 1 83 ? -10.586 -5.398 6.835 1.00 96.88 83 ASP A O 1
ATOM 667 N N . HIS A 1 84 ? -12.181 -3.995 6.143 1.00 98.25 84 HIS A N 1
ATOM 668 C CA . HIS A 1 84 ? -11.808 -4.061 4.730 1.00 98.25 84 HIS A CA 1
ATOM 669 C C . HIS A 1 84 ? -11.586 -2.674 4.142 1.00 98.25 84 HIS A C 1
ATOM 671 O O . HIS A 1 84 ? -12.269 -1.711 4.504 1.00 98.25 84 HIS A O 1
ATOM 677 N N . GLY A 1 85 ? -10.683 -2.593 3.171 1.00 98.12 85 GLY A N 1
ATOM 678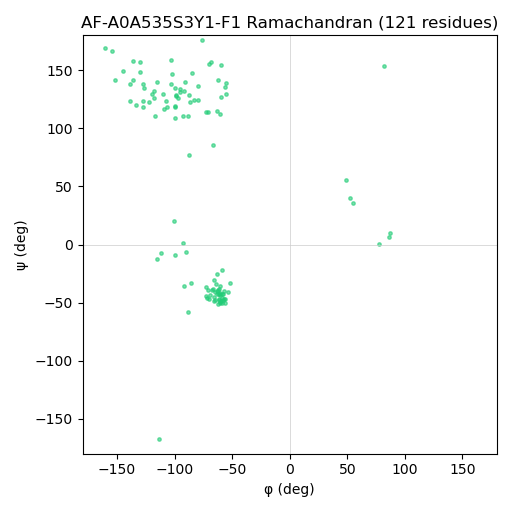 C CA . GLY A 1 85 ? -10.446 -1.398 2.377 1.00 98.12 85 GLY A CA 1
ATOM 679 C C . GLY A 1 85 ? -10.295 -1.708 0.894 1.00 98.12 85 GLY A C 1
ATOM 680 O O . GLY A 1 85 ? -9.949 -2.818 0.498 1.00 98.12 85 GLY A O 1
ATOM 681 N N . VAL A 1 86 ? -10.535 -0.699 0.068 1.00 98.38 86 VAL A N 1
ATOM 682 C CA . VAL A 1 86 ? -10.281 -0.726 -1.369 1.00 98.38 86 VAL A CA 1
ATOM 683 C C . VAL A 1 86 ? -9.568 0.565 -1.739 1.00 98.38 86 VAL A C 1
ATOM 685 O O . VAL A 1 86 ? -10.116 1.647 -1.538 1.00 98.38 86 VAL A O 1
ATOM 688 N N . ALA A 1 87 ? -8.357 0.465 -2.281 1.00 98.06 87 ALA A N 1
ATOM 689 C CA . ALA A 1 87 ? -7.671 1.602 -2.886 1.00 98.06 87 ALA A CA 1
ATOM 690 C C . ALA A 1 87 ? -7.843 1.553 -4.406 1.00 98.06 87 ALA A C 1
ATOM 692 O O . ALA A 1 87 ? -7.592 0.526 -5.040 1.00 98.06 87 ALA A O 1
ATOM 693 N N . LEU A 1 88 ? -8.286 2.668 -4.978 1.00 97.12 88 LEU A N 1
ATOM 694 C CA . LEU A 1 88 ? -8.497 2.844 -6.409 1.00 97.12 88 LEU A CA 1
ATOM 695 C C . LEU A 1 88 ? -7.297 3.592 -6.984 1.00 97.12 88 LEU A C 1
ATOM 697 O O . LEU A 1 88 ? -7.019 4.718 -6.567 1.00 97.12 88 LEU A O 1
ATOM 701 N N . LEU A 1 89 ? -6.579 2.971 -7.918 1.00 94.81 89 LEU A N 1
ATOM 702 C CA . LEU A 1 89 ? -5.306 3.478 -8.425 1.00 94.81 89 LEU A CA 1
ATOM 703 C C . LEU A 1 89 ? -5.252 3.506 -9.953 1.00 94.81 89 LEU A C 1
ATOM 705 O O . LEU A 1 89 ? -5.909 2.730 -10.650 1.00 94.81 89 LEU A O 1
ATOM 709 N N . GLU A 1 90 ? -4.376 4.361 -10.469 1.00 93.00 90 GLU A N 1
ATOM 710 C CA . GLU A 1 90 ? -3.816 4.239 -11.810 1.00 93.00 90 GLU A CA 1
ATOM 711 C C . GLU A 1 90 ? -2.297 4.062 -11.729 1.00 93.00 90 GLU A C 1
ATOM 713 O O . GLU A 1 90 ? -1.610 4.818 -11.045 1.00 93.00 90 GLU A O 1
ATOM 718 N N . ALA A 1 91 ? -1.768 3.079 -12.456 1.00 89.81 91 ALA A N 1
ATOM 719 C CA . ALA A 1 91 ? -0.340 2.963 -12.730 1.00 89.81 91 ALA A CA 1
ATOM 720 C C . ALA A 1 91 ? -0.036 3.562 -14.099 1.00 89.81 91 ALA A C 1
ATOM 722 O O . ALA A 1 91 ? -0.624 3.157 -15.104 1.00 89.81 91 ALA A O 1
ATOM 723 N N . GLU A 1 92 ? 0.912 4.490 -14.142 1.00 90.00 92 GLU A N 1
ATOM 724 C CA . GLU A 1 92 ? 1.434 5.071 -15.370 1.00 90.00 92 GLU A CA 1
ATOM 725 C C . GLU A 1 92 ? 2.846 4.548 -15.654 1.00 90.00 92 GLU A C 1
ATOM 727 O O . GLU A 1 92 ? 3.753 4.674 -14.830 1.00 90.00 92 GLU A O 1
ATOM 732 N N . GLN A 1 93 ? 3.024 3.951 -16.833 1.00 87.94 93 GLN A N 1
ATOM 733 C CA . GLN A 1 93 ? 4.287 3.388 -17.310 1.00 87.94 93 GLN A CA 1
ATOM 734 C C . GLN A 1 93 ? 4.456 3.734 -18.792 1.00 87.94 93 GLN A C 1
ATOM 736 O O . GLN A 1 93 ? 3.588 3.416 -19.608 1.00 87.94 93 GLN A O 1
ATOM 741 N N . GLY A 1 94 ? 5.557 4.399 -19.157 1.00 84.88 94 GLY A N 1
ATOM 742 C CA . GLY A 1 94 ? 5.842 4.753 -20.556 1.00 84.88 94 GLY A CA 1
ATOM 743 C C . GLY A 1 94 ? 4.718 5.549 -21.241 1.00 84.88 94 GLY A C 1
ATOM 744 O O . GLY A 1 94 ? 4.423 5.307 -22.408 1.00 84.88 94 GLY A O 1
ATOM 745 N N . GLY A 1 95 ? 4.039 6.435 -20.501 1.00 84.19 95 GLY A N 1
ATOM 746 C CA . GLY A 1 95 ? 2.913 7.242 -20.992 1.00 84.19 95 GLY A CA 1
ATOM 747 C C . GLY A 1 95 ? 1.575 6.498 -21.114 1.00 84.19 95 GLY A C 1
ATOM 748 O O . GLY A 1 95 ? 0.582 7.097 -21.521 1.00 84.19 95 GLY A O 1
ATOM 749 N N . ARG A 1 96 ? 1.509 5.207 -20.762 1.00 86.44 96 ARG A N 1
ATOM 750 C CA . ARG A 1 96 ? 0.258 4.435 -20.708 1.00 86.44 96 ARG A CA 1
ATOM 751 C C . ARG A 1 96 ? -0.236 4.331 -19.273 1.00 86.44 96 ARG A C 1
ATOM 753 O O . ARG A 1 96 ? 0.541 3.991 -18.386 1.00 86.44 96 ARG A O 1
ATOM 760 N N . ARG A 1 97 ? -1.536 4.556 -19.067 1.00 89.38 97 ARG A N 1
ATOM 761 C CA . ARG A 1 97 ? -2.202 4.387 -17.770 1.00 89.38 97 ARG A CA 1
ATOM 762 C C . ARG A 1 97 ? -3.016 3.105 -17.730 1.00 89.38 97 ARG A C 1
ATOM 764 O O . ARG A 1 97 ? -3.707 2.780 -18.693 1.00 89.38 97 ARG A O 1
ATOM 771 N N . ARG A 1 98 ? -2.946 2.392 -16.610 1.00 89.00 98 ARG A N 1
ATOM 772 C CA . ARG A 1 98 ? -3.762 1.207 -16.327 1.00 89.00 98 ARG A CA 1
ATOM 773 C C . ARG A 1 98 ? -4.444 1.372 -14.982 1.00 89.00 98 ARG A C 1
ATOM 775 O O . ARG A 1 98 ? -3.812 1.816 -14.028 1.00 89.00 98 ARG A O 1
ATOM 782 N N . ARG A 1 99 ? -5.718 0.992 -14.912 1.00 91.94 99 ARG A N 1
ATOM 783 C CA . ARG A 1 99 ? -6.485 0.987 -13.663 1.00 91.94 99 ARG A CA 1
ATOM 784 C C . ARG A 1 99 ? -6.150 -0.250 -12.848 1.00 91.94 99 ARG A C 1
ATOM 786 O O . ARG A 1 99 ? -6.054 -1.351 -13.396 1.00 91.94 99 ARG A O 1
ATOM 793 N N . ILE A 1 100 ? -5.971 -0.032 -11.554 1.00 92.31 100 ILE A N 1
ATOM 794 C CA . ILE A 1 100 ? -5.600 -1.048 -10.579 1.00 92.31 100 ILE A CA 1
ATOM 795 C C . ILE A 1 100 ? -6.460 -0.840 -9.345 1.00 92.31 100 ILE A C 1
ATOM 797 O O . ILE A 1 100 ? -6.734 0.290 -8.938 1.00 92.31 100 ILE A O 1
ATOM 801 N N . VAL A 1 101 ? -6.871 -1.943 -8.741 1.00 95.50 101 VAL A N 1
ATOM 802 C CA . VAL A 1 101 ? -7.549 -1.942 -7.455 1.00 95.50 101 VAL A CA 1
ATOM 803 C C . VAL A 1 101 ? -6.705 -2.740 -6.480 1.00 95.50 101 VAL A C 1
ATOM 805 O O . VAL A 1 101 ? -6.317 -3.868 -6.776 1.00 95.50 101 VAL A O 1
ATOM 808 N N . HIS A 1 102 ? -6.425 -2.161 -5.316 1.00 97.44 102 HIS A N 1
ATOM 809 C CA . HIS A 1 102 ? -5.912 -2.930 -4.190 1.00 97.44 102 HIS A CA 1
ATOM 810 C C . HIS A 1 102 ? -7.059 -3.237 -3.235 1.00 97.44 102 HIS A C 1
ATOM 812 O O . HIS A 1 102 ? -7.666 -2.316 -2.687 1.00 97.44 102 HIS A O 1
ATOM 818 N N . VAL A 1 103 ? -7.351 -4.520 -3.039 1.00 98.19 103 VAL A N 1
ATOM 819 C CA . VAL A 1 103 ? -8.297 -4.997 -2.018 1.00 98.19 103 VAL A CA 1
ATOM 820 C C . VAL A 1 103 ? -7.507 -5.284 -0.751 1.00 98.19 103 VAL A C 1
ATOM 822 O O . VAL A 1 103 ? -6.459 -5.914 -0.842 1.00 98.19 103 VAL A O 1
ATOM 825 N N . LEU A 1 104 ? -7.974 -4.797 0.398 1.00 98.62 104 LEU A N 1
ATOM 826 C CA . LEU A 1 104 ? -7.229 -4.765 1.655 1.00 98.62 104 LEU A CA 1
ATOM 827 C C . LEU A 1 104 ? -8.036 -5.416 2.784 1.00 98.62 104 LEU A C 1
ATOM 829 O O . LEU A 1 104 ? -9.199 -5.063 2.984 1.00 98.62 104 LEU A O 1
ATOM 833 N N . HIS A 1 105 ? -7.388 -6.265 3.576 1.00 98.69 105 HIS A N 1
ATOM 834 C CA . HIS A 1 105 ? -7.804 -6.597 4.939 1.00 98.69 105 HIS A CA 1
ATOM 835 C C . HIS A 1 105 ? -7.043 -5.716 5.928 1.00 98.69 105 HIS A C 1
ATOM 837 O O . HIS A 1 105 ? -5.818 -5.583 5.840 1.00 98.69 105 HIS A O 1
ATOM 843 N N . LEU A 1 106 ? -7.771 -5.102 6.857 1.00 98.44 106 LEU A N 1
ATOM 844 C CA . LEU A 1 106 ? -7.256 -4.136 7.819 1.00 98.44 106 LEU A CA 1
ATOM 845 C C . LEU A 1 106 ? -7.372 -4.684 9.241 1.00 98.44 106 LEU A C 1
ATOM 847 O O . LEU A 1 106 ? -8.395 -5.250 9.609 1.00 98.44 106 LEU A O 1
ATOM 851 N N . ASP A 1 107 ? -6.353 -4.454 10.063 1.00 96.88 107 ASP A N 1
ATOM 852 C CA . ASP A 1 107 ? -6.444 -4.713 11.496 1.00 96.88 107 ASP A CA 1
ATOM 853 C C . ASP A 1 107 ? -7.259 -3.637 12.232 1.00 96.88 107 ASP A C 1
ATOM 855 O O . ASP A 1 107 ? -7.669 -2.607 11.676 1.00 96.88 107 ASP A O 1
ATOM 859 N N . ASP A 1 108 ? -7.459 -3.848 13.531 1.00 96.38 108 ASP A N 1
ATOM 860 C CA . ASP A 1 108 ? -8.164 -2.913 14.409 1.00 96.38 108 ASP A CA 1
ATOM 861 C C . ASP A 1 108 ? -7.506 -1.520 14.467 1.00 96.38 108 ASP A C 1
ATOM 863 O O . ASP A 1 108 ? -8.192 -0.535 14.733 1.00 96.38 108 ASP A O 1
ATOM 867 N N . THR A 1 109 ? -6.215 -1.398 14.138 1.00 95.38 109 THR A N 1
ATOM 868 C CA . THR A 1 109 ? -5.463 -0.128 14.085 1.00 95.38 109 THR A CA 1
ATOM 869 C C . THR A 1 109 ? -5.502 0.554 12.708 1.00 95.38 109 THR A C 1
ATOM 871 O O . THR A 1 109 ? -5.023 1.685 12.545 1.00 95.38 109 THR A O 1
ATOM 874 N N . GLY A 1 110 ? -6.084 -0.118 11.711 1.00 96.31 110 GLY A N 1
ATOM 875 C CA . GLY A 1 110 ? -6.167 0.329 10.325 1.00 96.31 110 GLY A CA 1
ATOM 876 C C . GLY A 1 110 ? -4.981 -0.040 9.448 1.00 96.31 110 GLY A C 1
ATOM 877 O O . GLY A 1 110 ? -4.879 0.494 8.344 1.00 96.31 110 GLY A O 1
ATOM 878 N N . ARG A 1 111 ? -4.069 -0.894 9.917 1.00 98.19 111 ARG A N 1
ATOM 879 C CA . ARG A 1 111 ? -2.943 -1.365 9.107 1.00 98.19 111 ARG A CA 1
ATOM 880 C C . ARG A 1 111 ? -3.348 -2.551 8.247 1.00 98.19 111 ARG A C 1
ATOM 882 O O . ARG A 1 111 ? -4.155 -3.378 8.650 1.00 98.19 111 ARG A O 1
ATOM 889 N N . ILE A 1 112 ? -2.739 -2.647 7.075 1.00 98.69 112 ILE A N 1
ATOM 890 C CA . ILE A 1 112 ? -2.966 -3.709 6.102 1.00 98.69 112 ILE A CA 1
ATOM 891 C C . ILE A 1 112 ? -2.365 -5.013 6.637 1.00 98.69 112 ILE A C 1
ATOM 893 O O . ILE A 1 112 ? -1.144 -5.126 6.777 1.00 98.69 112 ILE A O 1
ATOM 897 N N . GLN A 1 113 ? -3.220 -5.992 6.924 1.00 98.44 113 GLN A N 1
ATOM 898 C CA . GLN A 1 113 ? -2.814 -7.368 7.223 1.00 98.44 113 GLN A CA 1
ATOM 899 C C . GLN A 1 113 ? -2.650 -8.188 5.946 1.00 98.44 113 GLN A C 1
ATOM 901 O O . GLN A 1 113 ? -1.781 -9.052 5.871 1.00 98.44 113 GLN A O 1
ATOM 906 N N . GLU A 1 114 ? -3.452 -7.901 4.926 1.00 98.69 114 GLU A N 1
ATOM 907 C CA . GLU A 1 114 ? -3.408 -8.609 3.654 1.00 98.69 114 GLU A CA 1
ATOM 908 C C . GLU A 1 114 ? -3.867 -7.689 2.524 1.00 98.69 114 GLU A C 1
ATOM 910 O O . GLU A 1 114 ? -4.782 -6.887 2.720 1.00 98.69 114 GLU A O 1
ATOM 915 N N . ALA A 1 115 ? -3.239 -7.777 1.352 1.00 98.44 115 ALA A N 1
ATOM 916 C CA . ALA A 1 115 ? -3.706 -7.059 0.174 1.00 98.44 115 ALA A CA 1
ATOM 917 C C . ALA A 1 115 ? -3.500 -7.828 -1.127 1.00 98.44 115 ALA A C 1
ATOM 919 O O . ALA A 1 115 ? -2.496 -8.518 -1.290 1.00 98.44 115 ALA A O 1
ATOM 920 N N . TRP A 1 116 ? -4.394 -7.600 -2.088 1.00 98.00 116 TRP A N 1
ATOM 921 C CA . TRP A 1 116 ? -4.290 -8.090 -3.464 1.00 98.00 116 TRP A CA 1
ATOM 922 C C . TRP A 1 116 ? -4.223 -6.925 -4.436 1.00 98.00 116 TRP A C 1
ATOM 924 O O . TRP A 1 116 ? -5.123 -6.086 -4.436 1.00 98.00 116 TRP A O 1
ATOM 934 N N . ALA A 1 117 ? -3.200 -6.900 -5.292 1.00 94.00 117 ALA A N 1
ATOM 935 C CA . ALA A 1 117 ? -3.151 -5.981 -6.424 1.00 94.00 117 ALA A CA 1
ATOM 936 C C . ALA A 1 117 ? -3.830 -6.597 -7.646 1.00 94.00 117 ALA A C 1
ATOM 938 O O . ALA A 1 117 ? -3.298 -7.535 -8.236 1.00 94.00 117 ALA A O 1
ATOM 939 N N . ILE A 1 118 ? -4.985 -6.050 -8.025 1.00 92.69 118 ILE A N 1
ATOM 940 C CA . ILE A 1 118 ? -5.795 -6.521 -9.147 1.00 92.69 118 ILE A CA 1
ATOM 941 C C . ILE A 1 118 ? -5.706 -5.500 -10.276 1.00 92.69 118 ILE A C 1
ATOM 943 O O . ILE A 1 118 ? -6.131 -4.351 -10.144 1.00 92.69 118 ILE A O 1
ATOM 947 N N . PHE A 1 119 ? -5.152 -5.928 -11.401 1.00 86.88 119 PHE A N 1
ATOM 948 C CA . PHE A 1 119 ? -5.058 -5.138 -12.619 1.00 86.88 119 PHE A CA 1
ATOM 949 C C . PHE A 1 119 ? -6.293 -5.399 -13.474 1.00 86.88 119 PHE A C 1
ATOM 951 O O . PHE A 1 119 ? -6.723 -6.547 -13.612 1.00 86.88 119 PHE A O 1
ATOM 958 N N . ASN A 1 120 ? -6.834 -4.351 -14.101 1.00 80.75 120 ASN A N 1
ATOM 959 C CA . ASN A 1 120 ? -7.778 -4.583 -15.188 1.00 80.75 120 ASN A CA 1
ATOM 960 C C . ASN A 1 120 ? -7.108 -5.469 -16.252 1.00 80.75 120 ASN A C 1
ATOM 962 O O . ASN A 1 120 ? -5.949 -5.202 -16.599 1.00 80.75 120 ASN A O 1
ATOM 966 N N . PRO A 1 121 ? -7.813 -6.486 -16.780 1.00 64.81 121 PRO A N 1
ATOM 967 C CA . PRO A 1 121 ? -7.308 -7.240 -17.914 1.00 64.81 121 PRO A CA 1
ATOM 968 C C . PRO A 1 121 ? -7.000 -6.258 -19.046 1.00 64.81 121 PRO A C 1
ATOM 970 O O . PRO A 1 121 ? -7.797 -5.371 -19.357 1.00 64.81 121 PRO A O 1
ATOM 973 N N . THR A 1 122 ? -5.799 -6.369 -19.600 1.00 61.44 122 THR A N 1
ATOM 974 C CA . THR A 1 122 ? -5.487 -5.753 -20.884 1.00 61.44 122 THR A CA 1
ATOM 975 C C . THR A 1 122 ? -5.881 -6.749 -21.959 1.00 61.44 122 THR A C 1
ATOM 977 O O . THR A 1 122 ? -5.474 -7.907 -21.855 1.00 61.44 122 THR A O 1
ATOM 980 N N . ASP A 1 123 ? -6.658 -6.293 -22.938 1.00 53.72 123 ASP A N 1
ATOM 981 C CA . ASP A 1 123 ? -6.892 -7.020 -24.190 1.00 53.72 123 ASP A CA 1
ATOM 982 C C . ASP A 1 123 ? -5.569 -7.404 -24.881 1.00 53.72 123 ASP A C 1
ATOM 984 O O . ASP A 1 123 ? -4.583 -6.627 -24.763 1.00 53.72 123 ASP A O 1
#

Secondary structure (DSSP, 8-state):
------PPPHHHHHHHHHHHHHHHHTT-HHHHHHHHEEEEEEEEETTTTEEEESHHHHHHHHHHHHHHH-PEEEEEEEEE-SSEEEEEEEEEETTEEEEEEEEEEE-TTS-EEEEEEEEPPP-